Protein AF-A0A7V9M3Q5-F1 (afdb_monomer_lite)

Sequence (35 aa):
MNSNKIYIFDTTLRDGEQVPGCKLNTKEKVELALA

Secondary structure (DSSP, 8-state):
--TT-------TTTTGGGSTT-PPPHHHHHHHHH-

Radius of gyration: 13.95 Å; chains: 1; bounding box: 33×23×30 Å

Structure (mmCIF, N/CA/C/O backbone):
data_AF-A0A7V9M3Q5-F1
#
_entry.id   AF-A0A7V9M3Q5-F1
#
loop_
_atom_site.group_PDB
_atom_site.id
_atom_site.type_symbol
_atom_site.label_atom_id
_atom_site.label_alt_id
_atom_site.label_comp_id
_atom_site.label_asym_id
_atom_site.label_entity_id
_atom_site.label_seq_id
_atom_site.pdbx_PDB_ins_code
_atom_site.C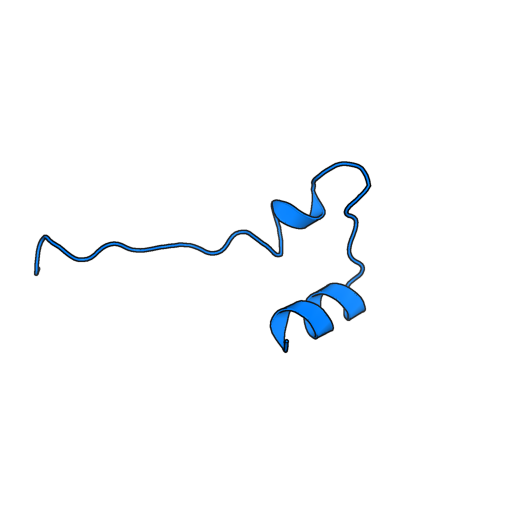artn_x
_atom_site.Cartn_y
_atom_site.Cartn_z
_atom_site.occupancy
_atom_site.B_iso_or_equiv
_atom_site.auth_seq_id
_atom_site.auth_comp_id
_atom_site.auth_asym_id
_atom_site.auth_atom_id
_atom_site.pdbx_PDB_model_num
ATOM 1 N N . MET A 1 1 ? -25.920 -5.592 17.009 1.00 57.19 1 MET A N 1
ATOM 2 C CA . MET A 1 1 ? -24.558 -5.424 16.458 1.00 57.19 1 MET A CA 1
ATOM 3 C C . MET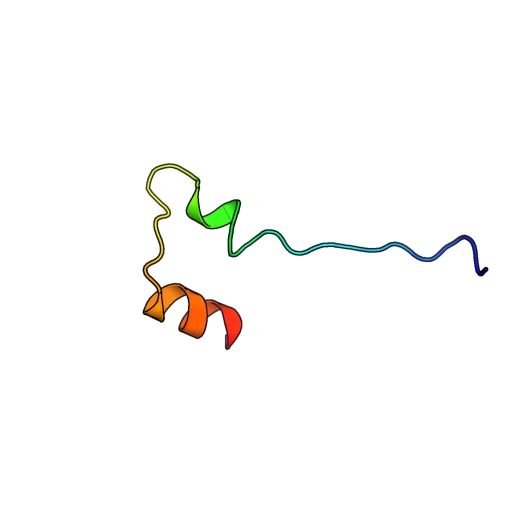 A 1 1 ? -23.677 -4.93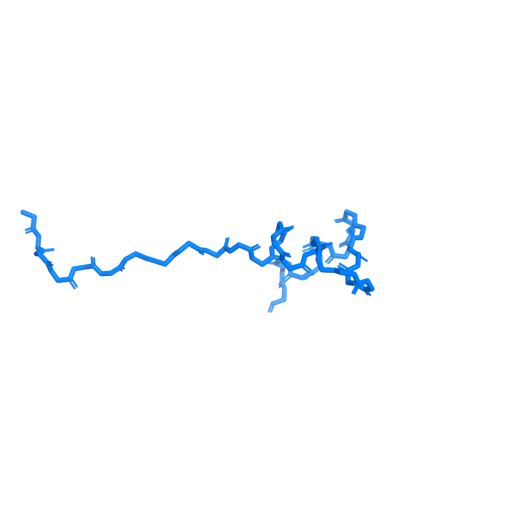0 17.586 1.00 57.19 1 MET A C 1
ATOM 5 O O . MET A 1 1 ? -24.111 -4.043 18.302 1.00 57.19 1 MET A O 1
ATOM 9 N N . ASN A 1 2 ? -22.521 -5.549 17.814 1.00 64.00 2 ASN A N 1
ATOM 10 C CA . ASN A 1 2 ? -21.637 -5.164 18.913 1.00 64.00 2 ASN A CA 1
ATOM 11 C C . ASN A 1 2 ? -21.031 -3.785 18.587 1.00 64.00 2 ASN A C 1
ATOM 13 O O . ASN A 1 2 ? -20.263 -3.669 17.633 1.00 64.00 2 ASN A O 1
ATOM 17 N N . SER A 1 3 ? -21.441 -2.742 19.309 1.00 75.12 3 SER A N 1
ATOM 18 C CA . SER A 1 3 ? -21.246 -1.326 18.944 1.00 75.12 3 SER A CA 1
ATOM 19 C C . SER A 1 3 ? -19.799 -0.822 19.033 1.00 75.12 3 SER A C 1
ATOM 21 O O . SER A 1 3 ? -19.529 0.315 18.671 1.00 75.12 3 SER A O 1
ATOM 23 N N . ASN A 1 4 ? -18.866 -1.666 19.483 1.00 89.12 4 ASN A N 1
ATOM 24 C CA . ASN A 1 4 ? -17.471 -1.300 19.750 1.00 89.12 4 ASN A CA 1
ATOM 25 C C . ASN A 1 4 ? -16.487 -1.843 18.700 1.00 89.12 4 ASN A C 1
ATOM 27 O O . ASN A 1 4 ? -15.287 -1.921 18.957 1.00 89.12 4 ASN A O 1
ATOM 31 N N . LYS A 1 5 ? -16.972 -2.278 17.530 1.00 88.19 5 LYS A N 1
ATOM 32 C CA . LYS A 1 5 ? -16.097 -2.793 16.471 1.00 88.19 5 LYS A CA 1
ATOM 33 C C . LYS A 1 5 ? -15.595 -1.648 15.592 1.00 88.19 5 LYS A C 1
ATOM 35 O O . LYS A 1 5 ? -16.380 -1.014 14.894 1.00 88.19 5 LYS A O 1
ATOM 40 N N . ILE A 1 6 ? -14.285 -1.421 15.618 1.00 90.50 6 ILE A N 1
ATOM 41 C CA . ILE A 1 6 ? -13.598 -0.464 14.746 1.00 90.50 6 ILE A CA 1
ATOM 42 C C . ILE A 1 6 ? -13.193 -1.188 13.463 1.00 90.50 6 ILE A C 1
ATOM 44 O O . ILE A 1 6 ? -12.652 -2.293 13.510 1.00 90.50 6 ILE A O 1
ATOM 48 N N . TYR A 1 7 ? -13.462 -0.558 12.324 1.00 93.50 7 TYR A N 1
ATOM 49 C CA . TYR A 1 7 ? -13.014 -1.020 11.016 1.00 93.50 7 TYR A CA 1
ATOM 50 C C . TYR A 1 7 ? -11.906 -0.104 10.527 1.00 93.50 7 TYR A C 1
ATOM 52 O O . TYR A 1 7 ? -12.040 1.118 10.582 1.00 93.50 7 TYR A O 1
ATOM 60 N N . ILE A 1 8 ? -10.825 -0.707 10.049 1.00 95.00 8 ILE A N 1
ATOM 61 C CA . ILE A 1 8 ? -9.714 0.004 9.431 1.00 95.00 8 ILE A CA 1
ATOM 62 C C . ILE A 1 8 ? -9.661 -0.448 7.980 1.00 95.00 8 ILE A C 1
ATOM 64 O O . ILE A 1 8 ? -9.673 -1.646 7.698 1.00 95.00 8 ILE A O 1
ATOM 68 N N . PHE A 1 9 ? -9.630 0.525 7.078 1.00 95.75 9 PHE A N 1
ATOM 69 C CA . PHE A 1 9 ? -9.440 0.298 5.656 1.00 95.75 9 PHE A CA 1
ATOM 70 C C . PHE A 1 9 ? -8.025 0.718 5.305 1.00 95.75 9 PHE A C 1
ATOM 72 O O . PHE A 1 9 ? -7.657 1.878 5.482 1.00 95.75 9 PHE A O 1
ATOM 79 N N . ASP A 1 10 ? -7.241 -0.241 4.836 1.00 95.00 10 ASP A N 1
ATOM 80 C CA . ASP A 1 10 ? -5.892 0.015 4.368 1.00 95.00 10 ASP A CA 1
ATOM 81 C C . ASP A 1 10 ? -5.943 0.688 2.988 1.00 95.00 10 ASP A C 1
ATOM 83 O O . ASP A 1 10 ? -6.452 0.117 2.021 1.00 95.00 10 ASP A O 1
ATOM 87 N N . THR A 1 11 ? -5.441 1.921 2.899 1.00 94.06 11 THR A N 1
ATOM 88 C CA . THR A 1 11 ? -5.332 2.673 1.641 1.00 94.06 11 THR A CA 1
ATOM 89 C C . THR A 1 11 ? -3.904 2.707 1.095 1.00 94.06 11 THR A C 1
ATOM 91 O O . THR A 1 11 ? -3.653 3.400 0.108 1.00 94.06 11 THR A O 1
ATOM 94 N N . THR A 1 12 ? -2.969 1.939 1.669 1.00 93.81 12 THR A N 1
ATOM 95 C CA . THR A 1 12 ? -1.530 1.978 1.349 1.00 93.81 12 THR A CA 1
ATOM 96 C C . THR A 1 12 ? -1.252 1.846 -0.149 1.00 93.81 12 THR A C 1
ATOM 98 O O . THR A 1 12 ? -0.532 2.665 -0.717 1.00 93.81 12 THR A O 1
ATOM 101 N N . LEU A 1 13 ? -1.887 0.888 -0.833 1.00 93.94 13 LEU A N 1
ATOM 102 C CA . LEU A 1 13 ? -1.646 0.639 -2.262 1.00 93.94 13 LEU A CA 1
ATOM 103 C C . LEU A 1 13 ? -2.244 1.686 -3.215 1.00 93.94 13 LEU A C 1
ATOM 105 O O . LEU A 1 13 ? -1.977 1.615 -4.414 1.00 93.94 13 LEU A O 1
ATOM 109 N N . ARG A 1 14 ? -3.051 2.630 -2.711 1.00 93.00 14 ARG A N 1
ATOM 110 C CA . ARG A 1 14 ? -3.717 3.668 -3.513 1.00 93.00 14 ARG A CA 1
ATOM 111 C C . ARG A 1 14 ? -3.303 5.068 -3.084 1.00 93.00 14 ARG A C 1
ATOM 113 O O . ARG A 1 14 ? -2.815 5.830 -3.908 1.00 93.00 14 ARG A O 1
ATOM 120 N N . ASP A 1 15 ? -3.504 5.423 -1.820 1.00 92.56 15 ASP A N 1
ATOM 121 C CA . ASP A 1 15 ? -3.138 6.748 -1.309 1.00 92.56 15 ASP A CA 1
ATOM 122 C C . ASP A 1 15 ? -1.625 6.865 -1.144 1.00 92.56 15 ASP A C 1
ATOM 124 O O . ASP A 1 15 ? -1.041 7.881 -1.521 1.00 92.56 15 ASP A O 1
ATOM 128 N N . GLY A 1 16 ? -0.977 5.801 -0.659 1.00 89.69 16 GLY A N 1
ATOM 129 C CA . GLY A 1 16 ? 0.475 5.766 -0.490 1.00 89.69 16 GLY A CA 1
ATOM 130 C C . GLY A 1 16 ? 1.215 5.985 -1.809 1.00 89.69 16 GLY A C 1
ATOM 131 O O . GLY A 1 16 ? 2.137 6.796 -1.866 1.00 89.69 16 GLY A O 1
ATOM 132 N N . GLU A 1 17 ? 0.755 5.357 -2.899 1.00 92.94 17 GLU A N 1
ATOM 133 C CA . GLU A 1 17 ? 1.376 5.530 -4.220 1.00 92.94 17 GLU A CA 1
ATOM 134 C C . GLU A 1 17 ? 1.079 6.890 -4.897 1.00 92.94 17 GLU A C 1
ATOM 136 O O . GLU A 1 17 ? 1.648 7.261 -5.933 1.00 92.94 17 GLU A O 1
ATOM 141 N N . GLN A 1 18 ? 0.088 7.627 -4.389 1.00 89.25 18 GLN A N 1
ATOM 142 C CA . GLN A 1 18 ? -0.327 8.907 -4.958 1.00 89.25 18 GLN A CA 1
ATOM 143 C C . GLN A 1 18 ? 0.539 10.068 -4.463 1.00 89.25 18 GLN A C 1
ATOM 145 O O . GLN A 1 18 ? 0.568 11.108 -5.126 1.00 89.25 18 GLN A O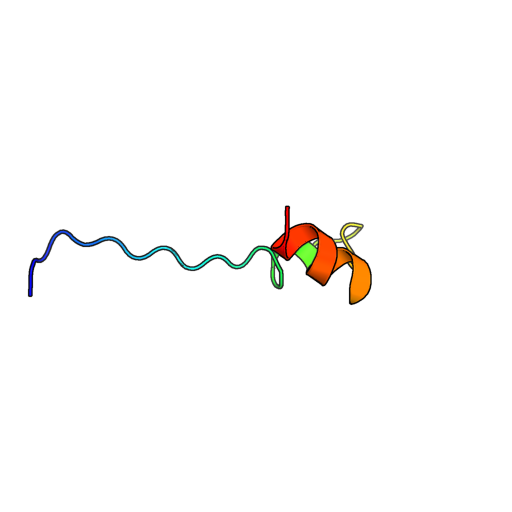 1
ATOM 150 N N . VAL A 1 19 ? 1.308 9.866 -3.388 1.00 92.19 19 VAL A N 1
ATOM 151 C CA . VAL A 1 19 ? 2.262 10.840 -2.848 1.00 92.19 19 VAL A CA 1
ATOM 152 C C . VAL A 1 19 ? 3.380 11.130 -3.869 1.00 92.19 19 VAL A C 1
ATOM 154 O O . VAL A 1 19 ? 3.928 10.200 -4.473 1.00 92.19 19 VAL A O 1
ATOM 157 N N . P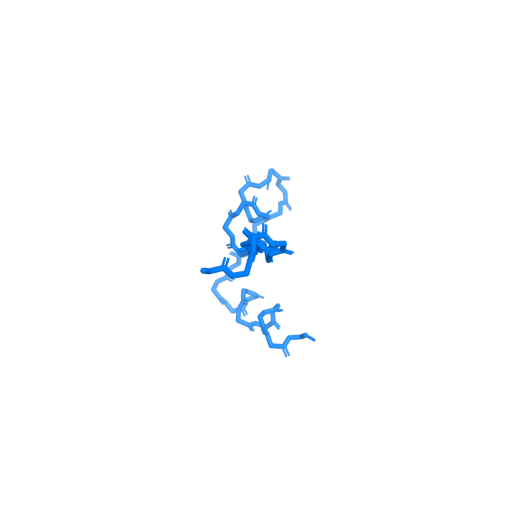RO A 1 20 ? 3.752 12.406 -4.096 1.00 92.62 20 PRO A N 1
ATOM 158 C CA . PRO A 1 20 ? 4.873 12.758 -4.965 1.00 92.62 20 PRO A CA 1
ATOM 159 C C . PRO A 1 20 ? 6.159 12.028 -4.561 1.00 92.62 20 PRO A C 1
ATOM 161 O O . PRO A 1 20 ? 6.532 12.015 -3.393 1.00 92.62 20 PRO A O 1
ATOM 164 N N . GLY A 1 21 ? 6.839 11.417 -5.532 1.00 89.00 21 GLY A N 1
ATOM 165 C CA . GLY A 1 21 ? 8.068 10.654 -5.287 1.00 89.00 21 GLY A CA 1
ATOM 166 C C . GLY A 1 21 ? 7.858 9.230 -4.760 1.00 89.00 21 GLY A C 1
ATOM 167 O O . GLY A 1 21 ? 8.827 8.487 -4.671 1.00 89.00 21 GLY A O 1
ATOM 168 N N . CYS A 1 22 ? 6.620 8.815 -4.484 1.00 86.62 22 CYS A N 1
ATOM 169 C CA . CYS A 1 22 ? 6.293 7.470 -4.017 1.00 86.62 22 CYS A CA 1
ATOM 170 C C . CYS A 1 22 ? 5.438 6.742 -5.063 1.00 86.62 22 CYS A C 1
ATOM 172 O O . CYS A 1 22 ? 4.285 6.424 -4.819 1.00 86.62 22 CYS A O 1
ATOM 174 N N . LYS A 1 23 ? 5.951 6.549 -6.284 1.00 91.25 23 LYS A N 1
ATOM 175 C CA . LYS A 1 23 ? 5.217 5.841 -7.347 1.00 91.25 23 LYS A CA 1
ATOM 176 C C . LYS A 1 23 ? 5.631 4.379 -7.366 1.00 91.25 23 LYS A C 1
ATOM 178 O O . LYS A 1 23 ? 6.804 4.098 -7.577 1.00 91.25 23 LYS A O 1
ATOM 183 N N . LEU A 1 24 ? 4.660 3.486 -7.189 1.00 93.38 24 LEU A N 1
ATOM 184 C CA . LEU A 1 24 ? 4.865 2.045 -7.281 1.00 93.38 24 LEU A CA 1
ATOM 185 C C . LEU A 1 24 ? 4.347 1.536 -8.624 1.00 93.38 24 LEU A C 1
ATOM 187 O O . LEU A 1 24 ? 3.208 1.806 -9.015 1.00 93.38 24 LEU A O 1
ATOM 191 N N . ASN A 1 25 ? 5.162 0.764 -9.328 1.00 94.00 25 ASN A N 1
ATOM 192 C CA . ASN A 1 25 ? 4.705 -0.008 -10.471 1.00 94.00 25 ASN A CA 1
ATOM 193 C C . ASN A 1 25 ? 3.932 -1.258 -10.008 1.00 94.00 25 ASN A C 1
ATOM 195 O O . ASN A 1 25 ? 3.927 -1.625 -8.833 1.00 94.00 25 ASN A O 1
ATOM 199 N N . THR A 1 26 ? 3.266 -1.939 -10.941 1.00 95.12 26 THR A N 1
ATOM 200 C CA . THR A 1 26 ? 2.424 -3.104 -10.623 1.00 95.12 26 THR A CA 1
ATOM 201 C C . THR A 1 26 ? 3.177 -4.200 -9.868 1.00 95.12 26 THR A C 1
ATOM 203 O O . THR A 1 26 ? 2.610 -4.808 -8.966 1.00 95.12 26 THR A O 1
ATOM 206 N N . LYS A 1 27 ? 4.445 -4.448 -10.207 1.00 97.12 27 LYS A N 1
ATOM 207 C CA . LYS A 1 27 ? 5.257 -5.478 -9.554 1.00 97.12 27 LYS A CA 1
ATOM 208 C C . LYS A 1 27 ? 5.597 -5.079 -8.118 1.00 97.12 27 LYS A C 1
ATOM 210 O O . LYS A 1 27 ? 5.377 -5.875 -7.216 1.00 97.12 27 LYS A O 1
ATOM 215 N N . GLU A 1 28 ? 6.027 -3.839 -7.902 1.00 95.06 28 GLU A N 1
ATOM 216 C CA . GLU A 1 28 ? 6.339 -3.306 -6.566 1.00 95.06 28 GLU A CA 1
ATOM 217 C C . GLU A 1 28 ? 5.111 -3.316 -5.646 1.00 95.06 28 GLU A C 1
ATOM 219 O O . GLU A 1 28 ? 5.224 -3.622 -4.463 1.00 95.06 28 GLU A O 1
ATOM 224 N N . LYS A 1 29 ? 3.913 -3.052 -6.185 1.00 95.00 29 LYS A N 1
ATOM 225 C CA . LYS A 1 29 ? 2.661 -3.178 -5.421 1.00 95.00 29 LYS A CA 1
ATOM 226 C C . LYS A 1 29 ? 2.392 -4.606 -4.963 1.00 95.00 29 LYS A C 1
ATOM 228 O O . LYS A 1 29 ? 1.950 -4.804 -3.838 1.00 95.00 29 LYS A O 1
ATOM 233 N N . VAL A 1 30 ? 2.613 -5.587 -5.840 1.00 96.31 30 VAL A N 1
ATOM 234 C CA . VAL A 1 30 ? 2.424 -7.008 -5.510 1.00 96.31 30 VAL A CA 1
ATOM 235 C C . VAL A 1 30 ? 3.454 -7.449 -4.476 1.00 96.31 30 VAL A C 1
ATOM 237 O O . VAL A 1 30 ? 3.093 -8.130 -3.526 1.00 96.31 30 VAL A O 1
ATOM 240 N N . GLU A 1 31 ? 4.708 -7.023 -4.619 1.00 96.56 31 GLU A N 1
ATOM 241 C CA . GLU A 1 31 ? 5.763 -7.298 -3.640 1.00 96.56 31 GLU A CA 1
ATOM 242 C C . GLU A 1 31 ? 5.432 -6.694 -2.269 1.00 96.56 31 GLU A C 1
ATOM 244 O O . GLU A 1 31 ? 5.507 -7.402 -1.271 1.00 96.56 31 GLU A O 1
ATOM 249 N N . LEU A 1 32 ? 4.978 -5.435 -2.219 1.00 94.25 32 LEU A N 1
ATOM 250 C CA . LEU A 1 32 ? 4.554 -4.776 -0.979 1.00 94.25 32 LEU A CA 1
ATOM 251 C C . LEU A 1 32 ? 3.341 -5.458 -0.333 1.00 94.25 32 LEU A C 1
ATOM 253 O O . LEU A 1 32 ? 3.278 -5.553 0.884 1.00 94.25 32 LEU A O 1
ATOM 257 N N . ALA A 1 33 ? 2.382 -5.933 -1.130 1.00 94.94 33 ALA A N 1
ATOM 258 C CA . ALA A 1 33 ? 1.197 -6.627 -0.623 1.00 94.94 33 ALA A CA 1
ATOM 259 C C . ALA A 1 33 ? 1.497 -8.029 -0.061 1.00 94.94 33 ALA A C 1
ATOM 261 O O . ALA A 1 33 ?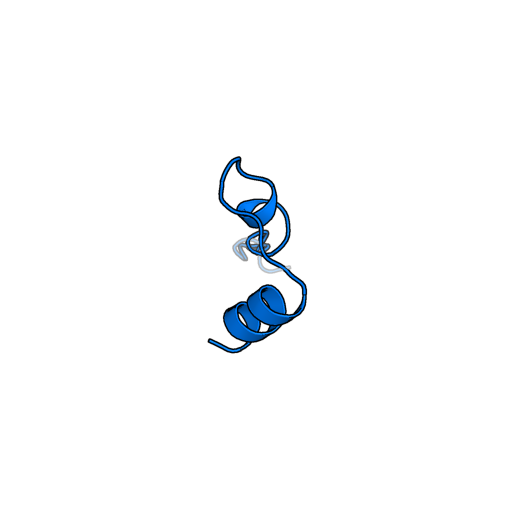 0.669 -8.588 0.656 1.00 94.94 33 ALA A O 1
ATOM 262 N N . LEU A 1 34 ? 2.636 -8.616 -0.441 1.00 95.81 34 LEU A N 1
ATOM 263 C CA . LEU A 1 34 ? 3.083 -9.939 -0.003 1.00 95.81 34 LEU A CA 1
ATOM 264 C C . LEU A 1 34 ? 4.116 -9.884 1.137 1.00 95.81 34 LEU A C 1
ATOM 266 O O . LEU A 1 34 ? 4.436 -10.941 1.684 1.00 95.81 34 LEU A O 1
ATOM 270 N N . ALA A 1 35 ? 4.649 -8.698 1.446 1.00 88.62 35 ALA A N 1
ATOM 271 C CA . ALA A 1 35 ? 5.592 -8.445 2.538 1.00 88.62 35 ALA A CA 1
ATOM 272 C C . ALA A 1 35 ? 4.871 -8.293 3.885 1.00 88.62 35 ALA A C 1
ATOM 274 O O . ALA A 1 35 ? 5.425 -8.796 4.890 1.00 88.62 35 ALA A O 1
#

Foldseek 3Di:
DPPPDDDDDDCCLPVVCVDPPNHDDPVRSVVVVVD

pLDDT: mean 90.58, std 8.41, range [57.19, 97.12]